Protein AF-A0A2D6NWQ4-F1 (afdb_monomer_lite)

pLDDT: mean 73.15, std 24.1, range [27.12, 97.44]

Secondary structure (DSSP, 8-state):
---S-EEEEHHHIIIIIHHHHHHHHHHHT----EEEE--TT--HHHHHHTTHHHHHTT---PPTTT-HHHHHHHHHTTSSS--HHHHHHHTHHHHTTTT-SS--S-TT--S--PPPPEE-TTS-EEPPP--TTS-------------

Sequence (147 aa):
DNYFKIGIEKTIYLQAIEGFIQDEMRRRKHFISITELQHQQTAKEIRIRGLIPVYASNSIYHIEGECTDLEEELLTFPKGLSDDVADATAYQLQLAGWAQGGILEGEEKRREIAPAPHIDQYGVMHEKPDTKKVFDYPQNKTEDWRT

Radius of gyration: 20.57 Å; chains: 1; bounding box: 38×48×63 Å

Structure (mmCIF, N/CA/C/O backbone):
data_AF-A0A2D6NWQ4-F1
#
_entry.id   AF-A0A2D6NWQ4-F1
#
loop_
_atom_site.group_PDB
_atom_site.id
_atom_site.type_symbol
_atom_site.label_atom_id
_atom_site.label_alt_id
_atom_site.label_comp_id
_atom_site.label_asym_id
_atom_site.label_entity_id
_atom_site.label_seq_id
_atom_site.pdbx_PDB_ins_code
_atom_site.Cartn_x
_atom_site.Cartn_y
_atom_site.Cartn_z
_atom_site.occupancy
_atom_site.B_iso_or_equiv
_atom_site.auth_seq_id
_atom_site.auth_comp_id
_atom_site.auth_asym_id
_atom_site.auth_atom_id
_atom_site.pdbx_PDB_model_num
ATOM 1 N N . ASP A 1 1 ? -18.169 -9.325 5.410 1.00 43.47 1 ASP A N 1
ATOM 2 C CA . ASP A 1 1 ? -17.338 -8.104 5.349 1.00 43.47 1 ASP A CA 1
ATOM 3 C C . ASP A 1 1 ? -16.574 -7.906 6.646 1.00 43.47 1 ASP A C 1
ATOM 5 O O . ASP A 1 1 ? -16.997 -7.147 7.505 1.00 43.47 1 ASP A O 1
ATOM 9 N N . ASN A 1 2 ? -15.487 -8.652 6.840 1.00 50.16 2 ASN A N 1
ATOM 10 C CA . ASN A 1 2 ? -14.665 -8.528 8.045 1.00 50.16 2 ASN A CA 1
ATOM 11 C C . ASN A 1 2 ? -13.210 -8.342 7.611 1.00 50.16 2 ASN A C 1
ATOM 13 O O . ASN A 1 2 ? -12.456 -9.304 7.479 1.00 50.16 2 ASN A O 1
ATOM 17 N N . TYR A 1 3 ? -12.840 -7.098 7.312 1.00 61.31 3 TYR A N 1
ATOM 18 C CA . TYR A 1 3 ? -11.443 -6.745 7.086 1.00 61.31 3 TYR A CA 1
ATOM 19 C C . TYR A 1 3 ? -10.724 -6.761 8.433 1.00 61.31 3 TYR A C 1
ATOM 21 O O . TYR A 1 3 ? -11.109 -6.046 9.355 1.00 61.31 3 TYR A O 1
ATOM 29 N N . PHE A 1 4 ? -9.684 -7.586 8.553 1.00 69.94 4 PHE A N 1
ATOM 30 C CA . PHE A 1 4 ? -8.923 -7.718 9.797 1.00 69.94 4 PHE A CA 1
ATOM 31 C C . PHE A 1 4 ? -8.198 -6.412 10.168 1.00 69.94 4 PHE A C 1
ATOM 33 O O . PHE A 1 4 ? -8.175 -6.040 11.339 1.00 69.94 4 PHE A O 1
ATOM 40 N N . LYS A 1 5 ? -7.634 -5.707 9.174 1.00 81.06 5 LYS A N 1
ATOM 41 C CA . LYS A 1 5 ? -6.952 -4.407 9.306 1.00 81.06 5 LYS A CA 1
ATOM 42 C C . LYS A 1 5 ? -7.049 -3.619 8.001 1.00 81.06 5 LYS A C 1
ATOM 44 O O . LYS A 1 5 ? -6.987 -4.215 6.928 1.00 81.06 5 LYS A O 1
ATOM 49 N N . ILE A 1 6 ? -7.136 -2.295 8.098 1.00 88.56 6 ILE A N 1
ATOM 50 C CA . ILE A 1 6 ? -7.075 -1.366 6.962 1.00 88.56 6 ILE A CA 1
ATOM 51 C C . ILE A 1 6 ? -5.818 -0.514 7.119 1.00 88.56 6 ILE A C 1
ATOM 53 O O . ILE A 1 6 ? -5.677 0.197 8.110 1.00 88.56 6 ILE A O 1
ATOM 57 N N . GLY A 1 7 ? -4.897 -0.596 6.163 1.00 90.50 7 GLY A N 1
ATOM 58 C CA . GLY A 1 7 ? -3.702 0.244 6.144 1.00 90.50 7 GLY A CA 1
ATOM 59 C C . GLY A 1 7 ? -3.952 1.551 5.405 1.00 90.50 7 GLY A C 1
ATOM 60 O O . GLY A 1 7 ? -4.440 1.515 4.280 1.00 90.50 7 GLY A O 1
ATOM 61 N N . ILE A 1 8 ? -3.596 2.688 6.004 1.00 91.44 8 ILE A N 1
ATOM 62 C CA . ILE A 1 8 ? -3.624 3.997 5.330 1.00 91.44 8 ILE A CA 1
ATOM 63 C C . ILE A 1 8 ? -2.298 4.703 5.593 1.00 91.44 8 ILE A C 1
ATOM 65 O O . ILE A 1 8 ? -1.793 4.676 6.716 1.00 91.44 8 ILE A O 1
ATOM 69 N N . GLU A 1 9 ? -1.723 5.339 4.573 1.00 90.31 9 GLU A N 1
ATOM 70 C CA . GLU A 1 9 ? -0.512 6.135 4.755 1.00 90.31 9 GLU A CA 1
ATOM 71 C C . GLU A 1 9 ? -0.727 7.228 5.810 1.00 90.31 9 GLU A C 1
ATOM 73 O O . GLU A 1 9 ? -1.651 8.039 5.713 1.00 90.31 9 GLU A O 1
ATOM 78 N N . LYS A 1 10 ? 0.162 7.262 6.809 1.00 88.69 10 LYS A N 1
ATOM 79 C CA . LYS A 1 10 ? 0.052 8.122 7.992 1.00 88.69 10 LYS A CA 1
ATOM 80 C C . LYS A 1 10 ? -0.181 9.594 7.654 1.00 88.69 10 LYS A C 1
ATOM 82 O O . LYS A 1 10 ? -1.041 10.230 8.254 1.00 88.69 10 LYS A O 1
ATOM 87 N N . THR A 1 11 ? 0.593 10.140 6.717 1.00 86.94 11 THR A N 1
ATOM 88 C CA . THR A 1 11 ? 0.540 11.568 6.377 1.00 86.94 11 THR A CA 1
ATOM 89 C C . THR A 1 11 ? -0.836 11.946 5.841 1.00 86.94 11 THR A C 1
ATOM 91 O O . THR A 1 11 ? -1.470 12.857 6.367 1.00 86.94 11 THR A O 1
ATOM 94 N N . ILE A 1 12 ? -1.324 11.199 4.848 1.00 85.31 12 ILE A N 1
ATOM 95 C CA . ILE A 1 12 ? -2.636 11.425 4.239 1.00 85.31 12 ILE A CA 1
ATOM 96 C C . ILE A 1 12 ? -3.759 11.159 5.245 1.00 85.31 12 ILE A C 1
ATOM 98 O O . ILE A 1 12 ? -4.710 11.939 5.325 1.00 85.31 12 ILE A O 1
ATOM 102 N N . TYR A 1 13 ? -3.630 10.103 6.053 1.00 89.19 13 TYR A N 1
ATOM 103 C CA . TYR A 1 13 ? -4.610 9.778 7.084 1.00 89.19 13 TYR A CA 1
ATOM 104 C C . TYR A 1 13 ? -4.798 10.938 8.069 1.00 89.19 13 TYR A C 1
ATOM 106 O O . TYR A 1 13 ? -5.907 11.462 8.181 1.00 89.19 13 TYR A O 1
ATOM 114 N N . LEU A 1 14 ? -3.720 11.388 8.716 1.00 88.00 14 LEU A N 1
ATOM 115 C CA . LEU A 1 14 ? -3.786 12.410 9.766 1.00 88.00 14 LEU A CA 1
ATOM 116 C C . LEU A 1 14 ? -4.134 13.802 9.229 1.00 88.00 14 LEU A C 1
ATOM 118 O O . LEU A 1 14 ? -4.807 14.573 9.906 1.00 88.00 14 LEU A O 1
ATOM 122 N N . GLN A 1 15 ? -3.671 14.152 8.026 1.00 90.88 15 GLN A N 1
ATOM 123 C CA . GLN A 1 15 ? -3.869 15.502 7.492 1.00 90.88 15 GLN A CA 1
ATOM 124 C C . GLN A 1 15 ? -5.236 15.705 6.839 1.00 90.88 15 GLN A C 1
ATOM 126 O O . GLN A 1 15 ? -5.733 16.831 6.841 1.00 90.88 15 GLN A O 1
ATOM 131 N N . ALA A 1 16 ? -5.830 14.657 6.259 1.00 90.44 16 ALA A N 1
ATOM 132 C CA . ALA A 1 16 ? -6.997 14.821 5.395 1.00 90.44 16 ALA A CA 1
ATOM 133 C C . ALA A 1 16 ? -8.199 13.946 5.767 1.00 90.44 16 ALA A C 1
ATOM 135 O O . ALA A 1 16 ? -9.331 14.362 5.528 1.00 90.44 16 ALA A O 1
ATOM 136 N N . ILE A 1 17 ? -7.991 12.747 6.320 1.00 91.00 17 ILE A N 1
ATOM 137 C CA . ILE A 1 17 ? -9.035 11.709 6.331 1.00 91.00 17 ILE A CA 1
ATOM 138 C C . ILE A 1 17 ? -9.539 11.380 7.745 1.00 91.00 17 ILE A C 1
ATOM 140 O O . ILE A 1 17 ? -10.725 11.082 7.910 1.00 91.00 17 ILE A O 1
ATOM 144 N N . GLU A 1 18 ? -8.682 11.455 8.766 1.00 92.50 18 GLU A N 1
ATOM 145 C CA . GLU A 1 18 ? -8.970 10.975 10.125 1.00 92.50 18 GLU A CA 1
ATOM 146 C C . GLU A 1 18 ? -10.282 11.533 10.692 1.00 92.50 18 GLU A C 1
ATOM 148 O O . GLU A 1 18 ? -11.146 10.759 11.105 1.00 92.50 18 GLU A O 1
ATOM 153 N N . GLY A 1 19 ? -10.475 12.856 10.664 1.00 92.94 19 GLY A N 1
ATOM 154 C CA . GLY A 1 19 ? -11.676 13.490 11.217 1.00 92.94 19 GLY A CA 1
ATOM 155 C C . GLY A 1 19 ? -12.971 12.958 10.595 1.00 92.94 19 GLY A C 1
ATOM 156 O O . GLY A 1 19 ? -13.876 12.534 11.315 1.00 92.94 19 GLY A O 1
ATOM 157 N N . PHE A 1 20 ? -13.020 12.892 9.260 1.00 94.94 20 PHE A N 1
ATOM 158 C CA . PHE A 1 20 ? -14.188 12.411 8.518 1.00 94.94 20 PHE A CA 1
ATOM 159 C C . PHE A 1 20 ? -14.486 10.939 8.795 1.00 94.94 20 PHE A C 1
ATOM 161 O O . PHE A 1 20 ? -15.643 10.568 9.001 1.00 94.94 20 PHE A O 1
ATOM 168 N N . ILE A 1 21 ? -13.451 10.097 8.833 1.00 92.38 21 ILE A N 1
ATOM 169 C CA . ILE A 1 21 ? -13.617 8.682 9.165 1.00 92.38 21 ILE A CA 1
ATOM 170 C C . ILE A 1 21 ? -14.153 8.531 10.591 1.00 92.38 21 ILE A C 1
ATOM 172 O O . ILE A 1 21 ? -15.094 7.769 10.807 1.00 92.38 21 ILE A O 1
ATOM 176 N N . GLN A 1 22 ? -13.591 9.253 11.561 1.00 93.12 22 GLN A N 1
ATOM 177 C CA . GLN A 1 22 ? -14.004 9.162 12.962 1.00 93.12 22 GLN A CA 1
ATOM 178 C C . GLN A 1 22 ? -15.455 9.622 13.164 1.00 93.12 22 GLN A C 1
ATOM 180 O O . GLN A 1 22 ? -16.211 8.978 13.899 1.00 93.12 22 GLN A O 1
ATOM 185 N N . ASP A 1 23 ? -15.871 10.699 12.491 1.00 95.50 23 ASP A N 1
ATOM 186 C CA . ASP A 1 23 ? -17.268 11.145 12.474 1.00 95.50 23 ASP A CA 1
ATOM 187 C C . ASP A 1 23 ? -18.198 10.075 11.895 1.00 95.50 23 ASP A C 1
ATOM 189 O O . ASP A 1 23 ? -19.243 9.768 12.479 1.00 95.50 23 ASP A O 1
ATOM 193 N N . GLU A 1 24 ? -17.799 9.449 10.789 1.00 94.69 24 GLU A N 1
ATOM 194 C CA . GLU A 1 24 ? -18.609 8.438 10.119 1.00 94.69 24 GLU A CA 1
ATOM 195 C C . GLU A 1 24 ? -18.709 7.133 10.925 1.00 94.69 24 GLU A C 1
ATOM 197 O O . GLU A 1 24 ? -19.798 6.553 11.029 1.00 94.69 24 GLU A O 1
ATOM 202 N N . MET A 1 25 ? -17.616 6.710 11.572 1.00 93.94 25 MET A N 1
ATOM 203 C CA . MET A 1 25 ? -17.613 5.574 12.499 1.00 93.94 25 MET A CA 1
ATOM 204 C C . MET A 1 25 ? -18.581 5.812 13.663 1.00 93.94 25 MET A C 1
ATOM 206 O O . MET A 1 25 ? -19.388 4.935 13.987 1.00 93.94 25 MET A O 1
ATOM 210 N N . ARG A 1 26 ? -18.561 7.018 14.257 1.00 95.69 26 ARG A N 1
ATOM 211 C CA . ARG A 1 26 ? -19.499 7.408 15.325 1.00 95.69 26 ARG A CA 1
ATOM 212 C C . ARG A 1 26 ? -20.942 7.407 14.836 1.00 95.69 26 ARG A C 1
ATOM 214 O O . ARG A 1 26 ? -21.810 6.836 15.499 1.00 95.69 26 ARG A O 1
ATOM 221 N N . ARG A 1 27 ? -21.199 8.011 13.672 1.00 97.06 27 ARG A N 1
ATOM 222 C CA . ARG A 1 27 ? -22.543 8.129 13.090 1.00 97.06 27 ARG A CA 1
ATOM 223 C C . ARG A 1 27 ? -23.160 6.764 12.790 1.00 97.06 27 ARG A C 1
ATOM 225 O O . ARG A 1 27 ? -24.341 6.559 13.066 1.00 97.06 27 ARG A O 1
ATOM 232 N N . ARG A 1 28 ? -22.375 5.830 12.241 1.00 94.94 28 ARG A N 1
ATOM 233 C CA . ARG A 1 28 ? -22.835 4.475 11.879 1.00 94.94 28 ARG A CA 1
ATOM 234 C C . ARG A 1 28 ? -22.702 3.452 13.006 1.00 94.94 28 ARG A C 1
ATOM 236 O O . ARG A 1 28 ? -23.191 2.337 12.852 1.00 94.94 28 ARG A O 1
ATOM 243 N N . LYS A 1 29 ? -22.055 3.815 14.121 1.00 92.69 29 LYS A N 1
ATOM 244 C CA . LYS A 1 29 ? -21.669 2.899 15.209 1.00 92.69 29 LYS A CA 1
ATOM 245 C C . LYS A 1 29 ? -20.885 1.686 14.693 1.00 92.69 29 LYS A C 1
ATOM 247 O O . LYS A 1 29 ? -21.067 0.569 15.171 1.00 92.69 29 LYS A O 1
ATOM 252 N N . HIS A 1 30 ? -20.032 1.909 13.697 1.00 89.38 30 HIS A N 1
ATOM 253 C CA . HIS A 1 30 ? -19.222 0.873 13.071 1.00 89.38 30 HIS A CA 1
ATOM 254 C C . HIS A 1 30 ? -17.763 1.316 13.079 1.00 89.38 30 HIS A C 1
ATOM 256 O O . HIS A 1 30 ? -17.402 2.270 12.394 1.00 89.38 30 HIS A O 1
ATOM 262 N N . PHE A 1 31 ? -16.946 0.644 13.886 1.00 87.31 31 PHE A N 1
ATOM 263 C CA . PHE A 1 31 ? -15.558 1.020 14.124 1.00 87.31 31 PHE A CA 1
ATOM 264 C C . PHE A 1 31 ? -14.633 0.050 13.399 1.00 87.31 31 PHE A C 1
ATOM 266 O O . PHE A 1 31 ? -14.611 -1.140 13.707 1.00 87.31 31 PHE A O 1
ATOM 273 N N . ILE A 1 32 ? -13.887 0.570 12.427 1.00 86.81 32 ILE A N 1
ATOM 274 C CA . ILE A 1 32 ? -12.920 -0.201 11.640 1.00 86.81 32 ILE A CA 1
ATOM 275 C C . ILE A 1 32 ? -11.517 -0.053 12.239 1.00 86.81 32 ILE A C 1
ATOM 277 O O . ILE A 1 32 ? -11.174 0.987 12.802 1.00 86.81 32 ILE A O 1
ATOM 281 N N . SER A 1 33 ? -10.691 -1.094 12.120 1.00 86.38 33 SER A N 1
ATOM 282 C CA . SER A 1 33 ? -9.304 -1.059 12.593 1.00 86.38 33 SER A CA 1
ATOM 283 C C . SER A 1 33 ? -8.398 -0.438 11.530 1.00 86.38 33 SER A C 1
ATOM 285 O O . SER A 1 33 ? -8.090 -1.080 10.524 1.00 86.38 33 SER A O 1
ATOM 287 N N . ILE A 1 34 ? -7.975 0.808 11.755 1.00 88.62 34 ILE A N 1
ATOM 288 C CA . ILE A 1 34 ? -7.021 1.511 10.889 1.00 88.62 34 ILE A CA 1
ATOM 289 C C . ILE A 1 34 ? -5.615 1.352 11.457 1.00 88.62 34 ILE A C 1
ATOM 291 O O . ILE A 1 34 ? -5.371 1.596 12.636 1.00 88.62 34 ILE A O 1
ATOM 295 N N . THR A 1 35 ? -4.693 0.922 10.606 1.00 89.44 35 THR A N 1
ATOM 296 C CA . THR A 1 35 ? -3.261 0.850 10.884 1.00 89.44 35 THR A CA 1
ATOM 297 C C . THR A 1 35 ? -2.561 1.911 10.045 1.00 89.44 35 THR A C 1
ATOM 299 O O . THR A 1 35 ? -2.655 1.905 8.819 1.00 89.44 35 THR A O 1
ATOM 302 N N . GLU A 1 36 ? -1.855 2.825 10.699 1.00 89.94 36 GLU A N 1
ATOM 303 C CA . GLU A 1 36 ? -1.034 3.818 10.010 1.00 89.94 36 GLU A CA 1
ATOM 304 C C . GLU A 1 36 ? 0.162 3.142 9.335 1.00 89.94 36 GLU A C 1
ATOM 306 O O . GLU A 1 36 ? 0.933 2.421 9.971 1.00 89.94 36 GLU A O 1
ATOM 311 N N . LEU A 1 37 ? 0.338 3.409 8.047 1.00 89.75 37 LEU A N 1
ATOM 312 C CA . LEU A 1 37 ? 1.458 2.920 7.258 1.00 89.75 37 LEU A CA 1
ATOM 313 C C . LEU A 1 37 ? 2.512 4.009 7.116 1.00 89.75 37 LEU A C 1
ATOM 315 O O . LEU A 1 37 ? 2.197 5.179 6.883 1.00 89.75 37 LEU A O 1
ATOM 319 N N . GLN A 1 38 ? 3.780 3.623 7.237 1.00 83.69 38 GLN A N 1
ATOM 320 C CA . GLN A 1 38 ? 4.896 4.554 7.128 1.00 83.69 38 GLN A CA 1
ATOM 321 C C . GLN A 1 38 ? 5.627 4.342 5.809 1.00 83.69 38 GLN A C 1
ATOM 323 O O . GLN A 1 38 ? 5.939 3.221 5.425 1.00 83.69 38 GLN A O 1
ATOM 328 N N . HIS A 1 39 ? 5.976 5.430 5.131 1.00 76.94 39 HIS A N 1
ATOM 329 C CA . HIS A 1 39 ? 6.797 5.383 3.919 1.00 76.94 39 HIS A CA 1
ATOM 330 C C . HIS A 1 39 ? 8.243 4.902 4.187 1.00 76.94 39 HIS A C 1
ATOM 332 O O . HIS A 1 39 ? 8.966 4.557 3.259 1.00 76.94 39 HIS A O 1
ATOM 338 N N . GLN A 1 40 ? 8.683 4.892 5.456 1.00 76.00 40 GLN A N 1
ATOM 339 C CA . GLN A 1 40 ? 10.031 4.498 5.905 1.00 76.00 40 GLN A CA 1
ATOM 340 C C . GLN A 1 40 ? 11.180 5.190 5.142 1.00 76.00 40 GLN A C 1
ATOM 342 O O . GLN A 1 40 ? 12.254 4.619 4.996 1.00 76.00 40 GLN A O 1
ATOM 347 N N . GLN A 1 41 ? 10.954 6.403 4.611 1.00 79.81 41 GLN A N 1
ATOM 348 C CA . GLN A 1 41 ? 11.901 7.114 3.729 1.00 79.81 41 GLN A CA 1
ATOM 349 C C . GLN A 1 41 ? 12.380 6.271 2.527 1.00 79.81 41 GLN A C 1
ATOM 351 O O . GLN A 1 41 ? 13.415 6.550 1.924 1.00 79.81 41 GLN A O 1
ATOM 356 N N . THR A 1 42 ? 11.634 5.222 2.178 1.00 82.81 42 THR A N 1
ATOM 357 C CA . THR A 1 42 ? 11.964 4.313 1.087 1.00 82.81 42 THR A CA 1
ATOM 358 C C . THR A 1 42 ? 11.352 4.859 -0.187 1.00 82.81 42 THR A C 1
ATOM 360 O O . THR A 1 42 ? 10.133 4.989 -0.274 1.00 82.81 42 THR A O 1
ATOM 363 N N . ALA A 1 43 ? 12.184 5.150 -1.187 1.00 87.12 43 ALA A N 1
ATOM 364 C CA . ALA A 1 43 ? 11.709 5.629 -2.479 1.00 87.12 43 ALA A CA 1
ATOM 365 C C . ALA A 1 43 ? 10.617 4.705 -3.046 1.00 87.12 43 ALA A C 1
ATOM 367 O O . ALA A 1 43 ? 10.717 3.480 -2.934 1.00 87.12 43 ALA A O 1
ATOM 368 N N . LYS A 1 44 ? 9.595 5.301 -3.675 1.00 88.31 44 LYS A N 1
ATOM 369 C CA . LYS A 1 44 ? 8.441 4.596 -4.263 1.00 88.31 44 LYS A CA 1
ATOM 370 C C . LYS A 1 44 ? 8.874 3.398 -5.112 1.00 88.31 44 LYS A C 1
ATOM 372 O O . LYS A 1 44 ? 8.409 2.286 -4.892 1.00 88.31 44 LYS A O 1
ATOM 377 N N . GLU A 1 45 ? 9.885 3.588 -5.959 1.00 92.25 45 GLU A N 1
ATOM 378 C CA . GLU A 1 45 ? 10.430 2.517 -6.792 1.00 92.25 45 GLU A CA 1
ATOM 379 C C . GLU A 1 45 ? 10.995 1.332 -6.001 1.00 92.25 45 GLU A C 1
ATOM 381 O O . GLU A 1 45 ? 10.744 0.180 -6.352 1.00 92.25 45 GLU A O 1
ATOM 386 N N . ILE A 1 46 ? 11.728 1.589 -4.917 1.00 90.00 46 ILE A N 1
ATOM 387 C CA . ILE A 1 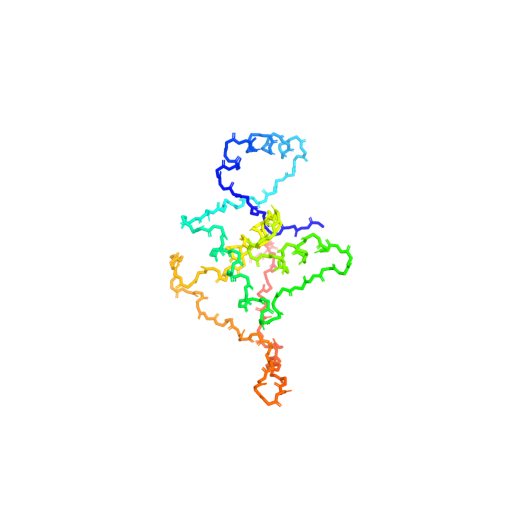46 ? 12.276 0.521 -4.073 1.00 90.00 46 ILE A CA 1
ATOM 388 C C . ILE A 1 46 ? 11.135 -0.244 -3.396 1.00 90.00 46 ILE A C 1
ATOM 390 O O . ILE A 1 46 ? 11.163 -1.473 -3.348 1.00 90.00 46 ILE A O 1
ATOM 394 N N . ARG A 1 47 ? 10.114 0.473 -2.912 1.00 90.56 47 ARG A N 1
ATOM 395 C CA . ARG A 1 47 ? 8.946 -0.128 -2.261 1.00 90.56 47 ARG A CA 1
ATOM 396 C C . ARG A 1 47 ? 8.161 -1.021 -3.223 1.00 90.56 47 ARG A C 1
ATOM 398 O O . ARG A 1 47 ? 7.920 -2.176 -2.881 1.00 90.56 47 ARG A O 1
ATOM 405 N N . ILE A 1 48 ? 7.848 -0.541 -4.429 1.00 93.25 48 ILE A N 1
ATOM 406 C CA . ILE A 1 48 ? 7.142 -1.324 -5.461 1.00 93.25 48 ILE A CA 1
ATOM 407 C C . ILE A 1 48 ? 7.956 -2.557 -5.862 1.00 93.25 48 ILE A C 1
ATOM 409 O O . ILE A 1 48 ? 7.423 -3.664 -5.910 1.00 93.25 48 ILE A O 1
ATOM 413 N N . ARG A 1 49 ? 9.275 -2.417 -6.058 1.00 93.75 49 ARG A N 1
ATOM 414 C CA . ARG A 1 49 ? 10.159 -3.562 -6.351 1.00 93.75 49 ARG A CA 1
ATOM 415 C C . ARG A 1 49 ? 10.197 -4.603 -5.226 1.00 93.75 49 ARG A C 1
ATOM 417 O O . ARG A 1 49 ? 10.515 -5.759 -5.498 1.00 93.75 49 ARG A O 1
ATOM 424 N N . GLY A 1 50 ? 9.816 -4.241 -4.000 1.00 91.19 50 GLY A N 1
ATOM 425 C CA . GLY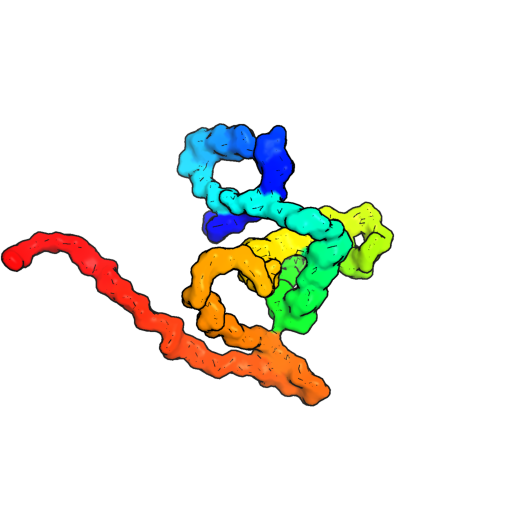 A 1 50 ? 9.614 -5.180 -2.893 1.00 91.19 50 GLY A CA 1
ATOM 426 C C . GLY A 1 50 ? 8.544 -6.247 -3.162 1.00 91.19 50 GLY A C 1
ATOM 427 O O . GLY A 1 50 ? 8.566 -7.295 -2.521 1.00 91.19 50 GLY A O 1
ATOM 428 N N . LEU A 1 51 ? 7.654 -6.033 -4.138 1.00 92.44 51 LEU A N 1
ATOM 429 C CA . LEU A 1 51 ? 6.658 -7.019 -4.566 1.00 92.44 51 LEU A CA 1
ATOM 430 C C . LEU A 1 51 ? 7.265 -8.183 -5.367 1.00 92.44 51 LEU A C 1
ATOM 432 O O . LEU A 1 51 ? 6.712 -9.280 -5.352 1.00 92.44 51 LEU A O 1
ATOM 436 N N . ILE A 1 52 ? 8.409 -7.980 -6.036 1.00 92.75 52 ILE A N 1
ATOM 437 C CA . ILE A 1 52 ? 9.057 -8.987 -6.897 1.00 92.75 52 ILE A CA 1
ATOM 438 C C . ILE A 1 52 ? 9.238 -10.343 -6.194 1.00 92.75 52 ILE A C 1
ATOM 440 O O . ILE A 1 52 ? 8.761 -11.341 -6.736 1.00 92.75 52 ILE A O 1
ATOM 444 N N . PRO A 1 53 ? 9.883 -10.438 -5.010 1.00 91.19 53 PRO A N 1
ATOM 445 C CA . PRO A 1 53 ? 10.074 -11.729 -4.345 1.00 91.19 53 PRO A CA 1
ATOM 446 C C . PRO A 1 53 ? 8.757 -12.408 -3.951 1.00 91.19 53 PRO A C 1
ATOM 448 O O . PRO A 1 53 ? 8.707 -13.630 -3.862 1.00 91.19 53 PRO A O 1
ATOM 451 N N . VAL A 1 54 ? 7.697 -11.632 -3.735 1.00 90.06 54 VAL A N 1
ATOM 452 C CA . VAL A 1 54 ? 6.396 -12.128 -3.278 1.00 90.06 54 VAL A CA 1
ATOM 453 C C . VAL A 1 54 ? 5.560 -12.676 -4.435 1.00 90.06 54 VAL A C 1
ATOM 455 O O . VAL A 1 54 ? 4.932 -13.729 -4.306 1.00 90.06 54 VAL A O 1
ATOM 458 N N . TYR A 1 55 ? 5.591 -12.001 -5.586 1.00 92.44 55 TYR A N 1
ATOM 459 C CA . TYR A 1 55 ? 5.041 -12.553 -6.824 1.00 92.44 55 TYR A CA 1
ATOM 460 C C . TYR A 1 55 ? 5.828 -13.786 -7.273 1.00 92.44 55 TYR A C 1
ATOM 462 O O . TYR A 1 55 ? 5.226 -14.798 -7.615 1.00 92.44 55 TYR A O 1
ATOM 470 N N . ALA A 1 56 ? 7.163 -13.749 -7.193 1.00 89.75 56 ALA A N 1
ATOM 471 C CA . ALA A 1 56 ? 8.010 -14.887 -7.553 1.00 89.75 56 ALA A CA 1
ATOM 472 C C . ALA A 1 56 ? 7.754 -16.131 -6.683 1.00 89.75 56 ALA A C 1
ATOM 474 O O . ALA A 1 56 ? 7.953 -17.253 -7.144 1.00 89.75 56 ALA A O 1
ATOM 475 N N . SER A 1 57 ? 7.302 -15.950 -5.438 1.00 90.06 57 SER A N 1
ATOM 476 C CA . SER A 1 57 ? 6.943 -17.047 -4.536 1.00 90.06 57 SER A CA 1
ATOM 477 C C . SER A 1 57 ? 5.483 -17.503 -4.651 1.00 90.06 57 SER A C 1
ATOM 479 O O . SER A 1 57 ? 5.051 -18.294 -3.815 1.00 90.06 57 SER A O 1
ATOM 481 N N . ASN A 1 58 ? 4.707 -16.998 -5.620 1.00 88.50 58 ASN A N 1
ATOM 482 C CA . ASN A 1 58 ? 3.268 -17.269 -5.764 1.00 88.50 58 ASN A CA 1
ATOM 483 C C . ASN A 1 58 ? 2.459 -16.975 -4.483 1.00 88.50 58 ASN A C 1
ATOM 485 O O . ASN A 1 58 ? 1.556 -17.725 -4.104 1.00 88.50 58 ASN A O 1
ATOM 489 N N . SER A 1 59 ? 2.806 -15.891 -3.784 1.00 87.56 59 SER A N 1
ATOM 490 C CA . SER A 1 59 ? 2.134 -15.495 -2.538 1.00 87.56 59 SER A CA 1
ATOM 491 C C . SER A 1 59 ? 1.046 -14.434 -2.740 1.00 87.56 59 SER A C 1
ATOM 493 O O . SER A 1 59 ? 0.251 -14.206 -1.830 1.00 87.56 59 SER A O 1
ATOM 495 N N . ILE A 1 60 ? 0.997 -13.792 -3.912 1.00 89.38 60 ILE A N 1
ATOM 496 C CA . ILE A 1 60 ? -0.057 -12.853 -4.318 1.00 89.38 60 ILE A CA 1
ATOM 497 C C . ILE A 1 60 ? -0.813 -13.459 -5.500 1.00 89.38 60 ILE A C 1
ATOM 499 O O . ILE A 1 60 ? -0.200 -13.986 -6.426 1.00 89.38 60 ILE A O 1
ATOM 503 N N . TYR A 1 61 ? -2.140 -13.359 -5.456 1.00 92.75 61 TYR A N 1
ATOM 504 C CA . TYR A 1 61 ? -3.049 -13.810 -6.505 1.00 92.75 61 TYR A CA 1
ATOM 505 C C . TYR A 1 61 ? -3.947 -12.647 -6.906 1.00 92.75 61 TYR A C 1
ATOM 507 O O . TYR A 1 61 ? -4.446 -11.925 -6.041 1.00 92.75 61 TYR A O 1
ATOM 515 N N . HIS A 1 62 ? -4.157 -12.483 -8.207 1.00 93.94 62 HIS A N 1
ATOM 516 C CA . HIS A 1 62 ? -5.089 -11.501 -8.744 1.00 93.94 62 HIS A CA 1
ATOM 517 C C . HIS A 1 62 ? -6.477 -12.113 -8.881 1.00 93.94 62 HIS A C 1
ATOM 519 O O . HIS A 1 62 ? -6.623 -13.298 -9.189 1.00 93.94 62 HIS A O 1
ATOM 525 N N . ILE A 1 63 ? -7.497 -11.294 -8.644 1.00 93.19 63 ILE A N 1
ATOM 526 C CA . ILE A 1 63 ? -8.876 -11.673 -8.928 1.00 93.19 63 ILE A CA 1
ATOM 527 C C . ILE A 1 63 ? -9.094 -11.446 -10.424 1.00 93.19 63 ILE A C 1
ATOM 529 O O . ILE A 1 63 ? -8.883 -10.344 -10.930 1.00 93.19 63 ILE A O 1
ATOM 533 N N . GLU A 1 64 ? -9.487 -12.505 -11.129 1.00 90.88 64 GLU A N 1
ATOM 534 C CA . GLU A 1 64 ? -9.701 -12.468 -12.575 1.00 90.88 64 GLU A CA 1
ATOM 535 C C . GLU A 1 64 ? -10.711 -11.373 -12.951 1.00 90.88 64 GLU A C 1
ATOM 537 O O . GLU A 1 64 ? -11.825 -11.342 -12.432 1.00 90.88 64 GLU A O 1
ATOM 542 N N . GLY A 1 65 ? -10.302 -10.467 -13.844 1.00 93.25 65 GLY A N 1
ATOM 543 C CA . GLY A 1 65 ? -11.126 -9.354 -14.324 1.00 93.25 65 GLY A CA 1
ATOM 544 C C . GLY A 1 65 ? -11.158 -8.105 -13.433 1.00 93.25 65 GLY A C 1
ATOM 545 O O . GLY A 1 65 ? -11.707 -7.097 -13.866 1.00 93.25 65 GLY A O 1
ATOM 546 N N . GLU A 1 66 ? -10.552 -8.130 -12.241 1.00 95.06 66 GLU A N 1
ATOM 547 C CA . GLU A 1 66 ? -10.634 -7.027 -11.262 1.00 95.06 66 GLU A CA 1
ATOM 548 C C . GLU A 1 66 ? -9.291 -6.310 -11.022 1.00 95.06 66 GLU A C 1
ATOM 550 O O . GLU A 1 66 ? -9.247 -5.270 -10.368 1.00 95.06 66 GLU A O 1
ATOM 555 N N . CYS A 1 67 ? -8.176 -6.858 -11.519 1.00 95.62 67 CYS A N 1
ATOM 556 C CA . CYS A 1 67 ? -6.824 -6.350 -11.248 1.00 95.62 67 CYS A CA 1
ATOM 557 C C . CYS A 1 67 ? -6.119 -5.736 -12.469 1.00 95.62 67 CYS A C 1
ATOM 559 O O . CYS A 1 67 ? -4.907 -5.543 -12.422 1.00 95.62 67 CYS A O 1
ATOM 561 N N . THR A 1 68 ? -6.850 -5.409 -13.538 1.00 96.56 68 THR A N 1
ATOM 562 C CA . THR A 1 68 ? -6.278 -4.913 -14.804 1.00 96.56 68 THR A CA 1
ATOM 563 C C . THR A 1 68 ? -5.362 -3.703 -14.604 1.00 96.56 68 THR A C 1
ATOM 565 O O . THR A 1 68 ? -4.227 -3.722 -15.069 1.00 96.56 68 THR A O 1
ATOM 568 N N . ASP A 1 69 ? -5.797 -2.696 -13.838 1.00 96.69 69 ASP A N 1
ATOM 569 C CA . ASP A 1 69 ? -4.998 -1.485 -13.593 1.00 96.69 69 ASP A CA 1
ATOM 570 C C . ASP A 1 69 ? -3.673 -1.812 -12.881 1.00 96.69 69 ASP A C 1
ATOM 572 O O . ASP A 1 69 ? -2.613 -1.305 -13.242 1.00 96.69 69 ASP A O 1
ATOM 576 N N . LEU A 1 70 ? -3.710 -2.714 -11.891 1.00 96.62 70 LEU A N 1
ATOM 577 C CA . LEU A 1 70 ? -2.511 -3.168 -11.184 1.00 96.62 70 LEU A CA 1
ATOM 578 C C . LEU A 1 70 ? -1.559 -3.916 -12.126 1.00 96.62 70 LEU A C 1
ATOM 580 O O . LEU A 1 70 ? -0.348 -3.712 -12.072 1.00 96.62 70 LEU A O 1
ATOM 584 N N . GLU A 1 71 ? -2.093 -4.795 -12.971 1.00 96.31 71 GLU A N 1
ATOM 585 C CA . GLU A 1 71 ? -1.309 -5.565 -13.938 1.00 96.31 71 GLU A CA 1
ATOM 586 C C . GLU A 1 71 ? -0.618 -4.654 -14.953 1.00 96.31 71 GLU A C 1
ATOM 588 O O . GLU A 1 71 ? 0.583 -4.801 -15.191 1.00 96.31 71 GLU A O 1
ATOM 593 N N . GLU A 1 72 ? -1.343 -3.682 -15.507 1.00 96.50 72 GLU A N 1
ATOM 594 C CA . GLU A 1 72 ? -0.800 -2.706 -16.453 1.00 96.50 72 GLU A CA 1
ATOM 595 C C . GLU A 1 72 ? 0.308 -1.851 -15.824 1.00 96.50 72 GLU A C 1
ATOM 597 O O . GLU A 1 72 ? 1.385 -1.687 -16.418 1.00 96.50 72 GLU A O 1
ATOM 602 N N . GLU A 1 73 ? 0.091 -1.355 -14.602 1.00 97.44 73 GLU A N 1
ATOM 603 C CA . GLU A 1 73 ? 1.108 -0.591 -13.878 1.00 97.44 73 GLU A CA 1
ATOM 604 C C . GLU A 1 73 ? 2.351 -1.445 -13.597 1.00 97.44 73 GLU A C 1
ATOM 606 O O . GLU A 1 73 ? 3.466 -1.016 -13.899 1.00 97.44 73 GLU A O 1
ATOM 611 N N . LEU A 1 74 ? 2.196 -2.678 -13.100 1.00 96.06 74 LEU A N 1
ATOM 612 C CA . LEU A 1 74 ? 3.328 -3.565 -12.800 1.00 96.06 74 LEU A CA 1
ATOM 613 C C . LEU A 1 74 ? 4.114 -3.988 -14.052 1.00 96.06 74 LEU A C 1
ATOM 615 O O . LEU A 1 74 ? 5.341 -4.088 -13.988 1.00 96.06 74 LEU A O 1
ATOM 619 N N . LEU A 1 75 ? 3.442 -4.216 -15.185 1.00 95.62 75 LEU A N 1
ATOM 620 C CA . LEU A 1 75 ? 4.087 -4.592 -16.451 1.00 95.62 75 LEU A CA 1
ATOM 621 C C . LEU A 1 75 ? 4.890 -3.443 -17.072 1.00 95.62 75 LEU A C 1
ATOM 623 O O . LEU A 1 75 ? 5.891 -3.683 -17.754 1.00 95.62 75 LEU A O 1
ATOM 627 N N . THR A 1 76 ? 4.455 -2.201 -16.857 1.00 95.69 76 THR A N 1
ATOM 628 C CA . THR A 1 76 ? 5.087 -1.007 -17.442 1.00 95.69 76 THR A CA 1
ATOM 629 C C . THR A 1 76 ? 6.045 -0.298 -16.483 1.00 95.69 76 THR A C 1
ATOM 631 O O . THR A 1 76 ? 6.840 0.551 -16.906 1.00 95.69 76 THR A O 1
ATOM 634 N N . PHE A 1 77 ? 6.041 -0.670 -15.203 1.00 94.06 77 PHE A N 1
ATOM 635 C CA . PHE A 1 77 ? 6.919 -0.127 -14.174 1.00 94.06 77 PHE A CA 1
ATOM 636 C C . PHE A 1 77 ? 8.421 -0.300 -14.514 1.00 94.06 77 PHE A C 1
ATOM 638 O O . PHE A 1 77 ? 8.839 -1.367 -14.970 1.00 94.06 77 PHE A O 1
ATOM 645 N N . PRO A 1 78 ? 9.298 0.704 -14.284 1.00 93.56 78 PRO A N 1
ATOM 646 C CA . PRO A 1 78 ? 9.058 2.030 -13.696 1.00 93.56 78 PRO A CA 1
ATOM 647 C C . PRO A 1 78 ? 8.744 3.122 -14.735 1.00 93.56 78 PRO A C 1
ATOM 649 O O . PRO A 1 78 ? 8.878 4.306 -14.445 1.00 93.56 78 PRO A O 1
ATOM 652 N N . LYS A 1 79 ? 8.441 2.747 -15.982 1.00 94.44 79 LYS A N 1
ATOM 653 C CA . LYS A 1 79 ? 8.308 3.685 -17.110 1.00 94.44 79 LYS A CA 1
ATOM 654 C C . LYS A 1 79 ? 6.857 4.050 -17.433 1.00 9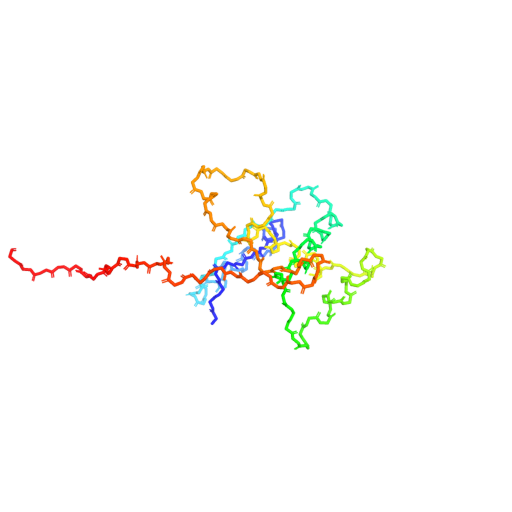4.44 79 LYS A C 1
ATOM 656 O O . LYS A 1 79 ? 6.644 4.878 -18.317 1.00 94.44 79 LYS A O 1
ATOM 661 N N . GLY A 1 80 ? 5.896 3.400 -16.778 1.00 92.19 80 GLY A N 1
ATOM 662 C CA . GLY A 1 80 ? 4.471 3.680 -16.905 1.00 92.19 80 GLY A CA 1
ATOM 663 C C . GLY A 1 80 ? 4.122 5.118 -16.519 1.00 92.19 80 GLY A C 1
ATOM 664 O O . GLY A 1 80 ? 4.901 5.814 -15.869 1.00 92.19 80 GLY A O 1
ATOM 665 N N . LEU A 1 81 ? 2.946 5.570 -16.958 1.00 92.56 81 LEU A N 1
ATOM 666 C CA . LEU A 1 81 ? 2.447 6.910 -16.636 1.00 92.56 81 LEU A CA 1
ATOM 667 C C . LEU A 1 81 ? 2.018 7.022 -15.166 1.00 92.56 81 LEU A C 1
ATOM 669 O O . LEU A 1 81 ? 2.177 8.085 -14.569 1.00 92.56 81 LEU A 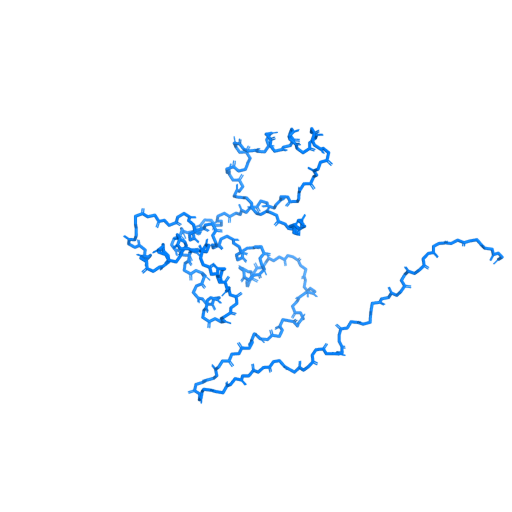O 1
ATOM 673 N N . SER A 1 82 ? 1.476 5.937 -14.616 1.00 93.12 82 SER A N 1
ATOM 674 C CA . SER A 1 82 ? 1.026 5.820 -13.235 1.00 93.12 82 SER A CA 1
ATOM 675 C C . SER A 1 82 ? 1.628 4.583 -12.573 1.00 93.12 82 SER A C 1
ATOM 677 O O . SER A 1 82 ? 2.028 3.622 -13.232 1.00 93.12 82 SER A O 1
ATOM 679 N N . ASP A 1 83 ? 1.732 4.651 -11.253 1.00 95.12 83 ASP A N 1
ATOM 680 C CA . ASP A 1 83 ? 2.229 3.592 -10.377 1.00 95.12 83 ASP A CA 1
ATOM 681 C C . ASP A 1 83 ? 1.517 3.631 -9.012 1.00 95.12 83 ASP A C 1
ATOM 683 O O . ASP A 1 83 ? 2.061 3.188 -7.999 1.00 95.12 83 ASP A O 1
ATOM 687 N N . ASP A 1 84 ? 0.321 4.220 -8.954 1.00 94.12 84 ASP A N 1
ATOM 688 C CA . ASP A 1 84 ? -0.404 4.465 -7.705 1.00 94.12 84 ASP A CA 1
ATOM 689 C C . ASP A 1 84 ? -1.061 3.191 -7.162 1.00 94.12 84 ASP A C 1
ATOM 691 O O . ASP A 1 84 ? -1.039 2.954 -5.950 1.00 94.12 84 ASP A O 1
ATOM 695 N N . VAL A 1 85 ? -1.582 2.330 -8.041 1.00 96.44 85 VAL A N 1
ATOM 696 C CA . VAL A 1 85 ? -2.159 1.028 -7.669 1.00 96.44 85 VAL A CA 1
ATOM 697 C C . VAL A 1 85 ? -1.046 0.058 -7.271 1.00 96.44 85 VAL A C 1
ATOM 699 O O . VAL A 1 85 ? -1.157 -0.644 -6.256 1.00 96.44 85 VAL A O 1
ATOM 702 N N . ALA A 1 86 ? 0.064 0.058 -8.012 1.00 96.00 86 ALA A N 1
ATOM 703 C CA . ALA A 1 86 ? 1.264 -0.702 -7.673 1.00 96.00 86 ALA A CA 1
ATOM 704 C C . ALA A 1 86 ? 1.846 -0.270 -6.316 1.00 96.00 86 ALA A C 1
ATOM 706 O O . ALA A 1 86 ? 2.199 -1.120 -5.491 1.00 96.00 86 ALA A O 1
ATOM 707 N N . ASP A 1 87 ? 1.892 1.036 -6.039 1.00 94.50 87 ASP A N 1
ATOM 708 C CA . ASP A 1 87 ? 2.378 1.559 -4.762 1.00 94.50 87 ASP A CA 1
ATOM 709 C C . ASP A 1 87 ? 1.456 1.214 -3.590 1.00 94.50 87 ASP A C 1
ATOM 711 O O . ASP A 1 87 ? 1.916 0.725 -2.552 1.00 94.50 87 ASP A O 1
ATOM 715 N N . ALA A 1 88 ? 0.143 1.386 -3.769 1.00 93.25 88 ALA A N 1
ATOM 716 C CA . ALA A 1 88 ? -0.851 0.986 -2.777 1.00 93.25 88 ALA A CA 1
ATOM 717 C C . ALA A 1 88 ? -0.758 -0.518 -2.462 1.00 93.25 88 ALA A C 1
ATOM 719 O O . ALA A 1 88 ? -0.851 -0.928 -1.301 1.00 93.25 88 ALA A O 1
ATOM 720 N N . THR A 1 89 ? -0.501 -1.346 -3.477 1.00 94.00 89 THR A N 1
ATOM 721 C CA . THR A 1 89 ? -0.288 -2.791 -3.309 1.00 94.00 89 THR A CA 1
ATOM 722 C C . THR A 1 89 ? 0.998 -3.082 -2.536 1.00 94.00 89 THR A C 1
ATOM 724 O O . THR A 1 89 ? 1.006 -3.919 -1.633 1.00 94.00 89 THR A O 1
ATOM 727 N N . ALA A 1 90 ? 2.081 -2.354 -2.804 1.00 93.06 90 ALA A N 1
ATOM 728 C CA . ALA A 1 90 ? 3.358 -2.542 -2.117 1.00 93.06 90 ALA A CA 1
ATOM 729 C C . ALA A 1 90 ? 3.291 -2.249 -0.606 1.00 93.06 90 ALA A C 1
ATOM 731 O O . ALA A 1 90 ? 3.987 -2.886 0.191 1.00 93.06 90 ALA A O 1
ATOM 732 N N . TYR A 1 91 ? 2.406 -1.350 -0.175 1.00 91.44 91 TYR A N 1
ATOM 733 C CA . TYR A 1 91 ? 2.146 -1.108 1.246 1.00 91.44 91 TYR A CA 1
ATOM 734 C C . TYR A 1 91 ? 1.586 -2.329 1.994 1.00 91.44 91 TYR A C 1
ATOM 736 O O . TYR A 1 91 ? 1.802 -2.454 3.205 1.00 91.44 91 TYR A O 1
ATOM 744 N N . GLN A 1 92 ? 0.939 -3.272 1.298 1.00 89.62 92 GLN A N 1
ATOM 745 C CA . GLN A 1 92 ? 0.428 -4.503 1.911 1.00 89.62 92 GLN A CA 1
ATOM 746 C C . GLN A 1 92 ? 1.551 -5.340 2.539 1.00 89.62 92 GLN A C 1
ATOM 748 O O . GLN A 1 92 ? 1.316 -6.033 3.528 1.00 89.62 92 GLN A O 1
ATOM 753 N N . LEU A 1 93 ? 2.790 -5.216 2.050 1.00 88.31 93 LEU A N 1
ATOM 754 C CA . LEU A 1 93 ? 3.953 -5.911 2.608 1.00 88.31 93 LEU A CA 1
ATOM 755 C C . LEU A 1 93 ? 4.232 -5.523 4.068 1.00 88.31 93 LEU A C 1
ATOM 757 O O . LEU A 1 93 ? 4.722 -6.349 4.843 1.00 88.31 93 LEU A O 1
ATOM 761 N N . GLN A 1 94 ? 3.886 -4.292 4.465 1.00 85.69 94 GLN A N 1
ATOM 762 C CA . GLN A 1 94 ? 3.996 -3.832 5.854 1.00 85.69 94 GLN A CA 1
ATOM 763 C C . GLN A 1 94 ? 2.913 -4.444 6.750 1.00 85.69 94 GLN A C 1
ATOM 765 O O . GLN A 1 94 ? 3.162 -4.705 7.924 1.00 85.69 94 GLN A O 1
ATOM 770 N N . LEU A 1 95 ? 1.726 -4.713 6.198 1.00 83.62 95 LEU A N 1
ATOM 771 C CA . LEU A 1 95 ? 0.621 -5.341 6.928 1.00 83.62 95 LEU A CA 1
ATOM 772 C C . LEU A 1 95 ? 0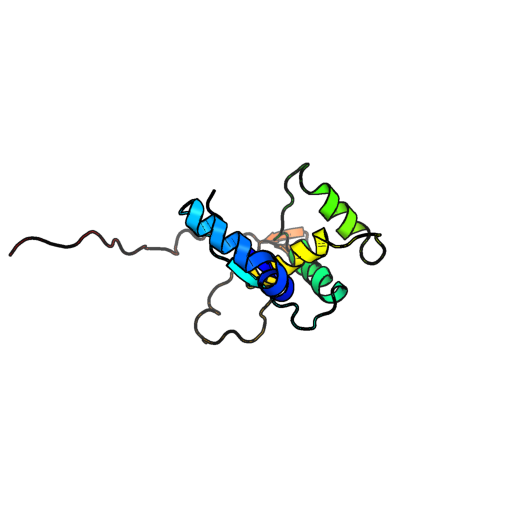.788 -6.857 7.050 1.00 83.62 95 LEU A C 1
ATOM 774 O O . LEU A 1 95 ? 0.497 -7.419 8.105 1.00 83.62 95 LEU A O 1
ATOM 778 N N . ALA A 1 96 ? 1.263 -7.512 5.988 1.00 77.62 96 ALA A N 1
ATOM 779 C CA . ALA A 1 96 ? 1.457 -8.960 5.924 1.00 77.62 96 ALA A CA 1
ATOM 780 C C . ALA A 1 96 ? 2.636 -9.459 6.784 1.00 77.62 96 ALA A C 1
ATOM 782 O O . ALA A 1 96 ? 2.837 -10.663 6.920 1.00 77.62 96 ALA A O 1
ATOM 783 N N . GLY A 1 97 ? 3.430 -8.549 7.361 1.00 65.25 97 GLY A N 1
ATOM 784 C CA . GLY A 1 97 ? 4.616 -8.888 8.154 1.00 65.25 97 GLY A CA 1
ATOM 785 C C . GLY A 1 97 ? 5.819 -9.338 7.316 1.00 65.25 97 GLY A C 1
ATOM 786 O O . GLY A 1 97 ? 6.833 -9.744 7.876 1.00 65.25 97 GLY A O 1
ATOM 787 N N . TRP A 1 98 ? 5.739 -9.254 5.984 1.00 57.19 98 TRP A N 1
ATOM 788 C CA . TRP A 1 98 ? 6.837 -9.612 5.076 1.00 57.19 98 TRP A CA 1
ATOM 789 C C . TRP A 1 98 ? 7.904 -8.524 4.976 1.00 57.19 98 TRP A C 1
ATOM 791 O O . TRP A 1 98 ? 9.066 -8.823 4.713 1.00 57.19 98 TRP A O 1
ATOM 801 N N . ALA A 1 99 ? 7.544 -7.271 5.258 1.00 44.22 99 ALA A N 1
ATOM 802 C CA . ALA A 1 99 ? 8.472 -6.146 5.203 1.00 44.22 99 ALA A CA 1
ATOM 803 C C . ALA A 1 99 ? 9.453 -6.057 6.390 1.00 44.22 99 ALA A C 1
ATOM 805 O O . ALA A 1 99 ? 10.241 -5.117 6.439 1.00 44.22 99 ALA A O 1
ATOM 806 N N . GLN A 1 100 ? 9.447 -6.988 7.353 1.00 42.59 100 GLN A N 1
ATOM 807 C CA . GLN A 1 100 ? 10.302 -6.871 8.540 1.00 42.59 100 GLN A CA 1
ATOM 808 C C . GLN A 1 100 ? 11.234 -8.063 8.738 1.00 42.59 100 GLN A C 1
ATOM 810 O O . GLN A 1 100 ? 11.061 -8.924 9.597 1.00 42.59 100 GLN A O 1
ATOM 815 N N . GLY A 1 101 ? 12.341 -7.995 8.003 1.00 38.53 101 GLY A N 1
ATOM 816 C CA . GLY A 1 101 ? 13.618 -8.568 8.420 1.00 38.53 101 GLY A CA 1
ATOM 817 C C . GLY A 1 101 ? 14.296 -7.814 9.578 1.00 38.53 101 GLY A C 1
ATOM 818 O O . GLY A 1 101 ? 15.427 -8.147 9.913 1.00 38.53 101 GLY A O 1
ATOM 819 N N . GLY A 1 102 ? 13.651 -6.831 10.216 1.00 34.31 102 GLY A N 1
ATOM 820 C CA . GLY A 1 102 ? 14.243 -6.094 11.330 1.00 34.31 102 GLY A CA 1
ATOM 821 C C . GLY A 1 102 ? 13.226 -5.298 12.142 1.00 34.31 102 GLY A C 1
ATOM 822 O O . GLY A 1 102 ? 12.477 -4.502 11.591 1.00 34.31 102 GLY A O 1
ATOM 823 N N . ILE A 1 103 ? 13.282 -5.502 13.460 1.00 33.16 103 ILE A N 1
ATOM 824 C CA . ILE A 1 103 ? 12.780 -4.619 14.522 1.00 33.16 103 ILE A CA 1
ATOM 825 C C . ILE A 1 103 ? 11.252 -4.415 14.541 1.00 33.16 103 ILE A C 1
ATOM 827 O O . ILE A 1 103 ? 10.736 -3.334 14.279 1.00 33.16 103 ILE A O 1
ATOM 831 N N . LEU A 1 104 ? 10.524 -5.446 14.970 1.00 34.91 104 LEU A N 1
ATOM 832 C CA . LEU A 1 104 ? 9.469 -5.236 15.962 1.00 34.91 104 LEU A CA 1
ATOM 833 C C . LEU A 1 104 ? 9.917 -5.929 17.240 1.00 34.91 104 LEU A C 1
ATOM 835 O O . LEU A 1 104 ? 10.379 -7.068 17.212 1.00 34.91 104 LEU A O 1
ATOM 839 N N . GLU A 1 105 ? 9.847 -5.183 18.333 1.00 34.38 105 GLU A N 1
ATOM 840 C CA . GLU A 1 105 ? 10.179 -5.625 19.679 1.00 34.38 105 GLU A CA 1
ATOM 841 C C . GLU A 1 105 ? 9.426 -6.914 20.041 1.00 34.38 105 GLU A C 1
ATOM 843 O O . GLU A 1 105 ? 8.216 -7.025 19.838 1.00 34.38 105 GLU A O 1
ATOM 848 N N . GLY A 1 106 ? 10.160 -7.883 20.593 1.00 32.91 106 GLY A N 1
ATOM 849 C CA . GLY A 1 106 ? 9.625 -9.138 21.119 1.00 32.91 106 GLY A CA 1
ATOM 850 C C . GLY A 1 106 ? 10.196 -10.363 20.409 1.00 32.91 106 GLY A C 1
ATOM 851 O O . GLY A 1 106 ? 9.702 -10.787 19.368 1.00 32.91 106 GLY A O 1
ATOM 852 N N . GLU A 1 107 ? 11.213 -10.975 21.013 1.00 31.84 107 GLU A N 1
ATOM 853 C CA . GLU A 1 107 ? 11.957 -12.160 20.549 1.00 31.84 107 GLU A CA 1
ATOM 854 C C . GLU A 1 107 ? 11.127 -13.464 20.409 1.00 31.84 107 GLU A C 1
ATOM 856 O O . GLU A 1 107 ? 11.692 -14.548 20.282 1.00 31.84 107 GLU A O 1
ATOM 861 N N . GLU A 1 108 ? 9.791 -13.418 20.376 1.00 40.34 108 GLU A N 1
ATOM 862 C CA . GLU A 1 108 ? 8.951 -14.607 20.597 1.00 40.34 108 GLU A CA 1
ATOM 863 C C . GLU A 1 108 ? 8.154 -15.139 19.390 1.00 40.34 108 GLU A C 1
ATOM 865 O O . GLU A 1 108 ? 7.522 -16.186 19.502 1.00 40.34 108 GLU A O 1
ATOM 870 N N . LYS A 1 109 ? 8.200 -14.512 18.204 1.00 40.03 109 LYS A N 1
ATOM 871 C CA . LYS A 1 109 ? 7.393 -14.965 17.039 1.00 40.03 109 LYS A CA 1
ATOM 872 C C . LYS A 1 109 ? 8.162 -15.336 15.772 1.00 40.03 109 LYS A C 1
ATOM 874 O O . LYS A 1 109 ? 7.576 -15.463 14.703 1.00 40.03 109 LYS A O 1
ATOM 879 N N . ARG A 1 110 ? 9.461 -15.621 15.887 1.00 34.19 110 ARG A N 1
ATOM 880 C CA . ARG A 1 110 ? 10.260 -16.219 14.797 1.00 34.19 110 ARG A CA 1
ATOM 881 C C . ARG A 1 110 ? 10.187 -17.753 14.750 1.00 34.19 110 ARG A C 1
ATOM 883 O O . ARG A 1 110 ? 11.104 -18.394 14.241 1.00 34.19 110 ARG A O 1
ATOM 890 N N . ARG A 1 111 ? 9.130 -18.358 15.298 1.00 38.69 111 ARG A N 1
ATOM 891 C CA . ARG A 1 111 ? 8.895 -19.803 15.201 1.00 38.69 111 ARG A CA 1
ATOM 892 C C . ARG A 1 111 ? 7.788 -20.066 14.183 1.00 38.69 111 ARG A C 1
ATOM 894 O O . ARG A 1 111 ? 6.660 -19.632 14.369 1.00 38.69 111 ARG A O 1
ATOM 901 N N . GLU A 1 112 ? 8.184 -20.771 13.124 1.00 40.34 112 GLU A N 1
ATOM 902 C CA . GLU A 1 112 ? 7.337 -21.478 12.156 1.00 40.34 112 GLU A CA 1
ATOM 903 C C . GLU A 1 112 ? 6.514 -20.626 11.178 1.00 40.34 112 GLU A C 1
ATOM 905 O O . GLU A 1 112 ? 5.294 -20.729 11.109 1.00 40.34 112 GLU A O 1
ATOM 910 N N . ILE A 1 113 ? 7.184 -19.870 10.302 1.00 41.25 113 ILE A N 1
ATOM 911 C CA . ILE A 1 113 ? 6.613 -19.634 8.967 1.00 41.25 113 ILE A CA 1
ATOM 912 C C . ILE A 1 113 ? 7.230 -20.694 8.054 1.00 41.25 113 ILE A C 1
ATOM 914 O O . ILE A 1 113 ? 8.383 -20.572 7.643 1.00 41.25 113 ILE A O 1
ATOM 918 N N . ALA A 1 114 ? 6.509 -21.794 7.826 1.00 45.78 114 ALA A N 1
ATOM 919 C CA . ALA A 1 114 ? 6.927 -22.811 6.864 1.00 45.78 114 ALA A CA 1
ATOM 920 C C . ALA A 1 114 ? 7.115 -22.158 5.478 1.00 45.78 114 ALA A C 1
ATOM 922 O O . ALA A 1 114 ? 6.300 -21.301 5.117 1.00 45.78 114 ALA A O 1
ATOM 923 N N . PRO A 1 115 ? 8.154 -22.528 4.704 1.00 45.44 115 PRO A N 1
ATOM 924 C CA . PRO A 1 115 ? 8.340 -21.981 3.366 1.00 45.44 115 PRO A CA 1
ATOM 925 C C . PRO A 1 115 ? 7.101 -22.257 2.507 1.00 45.44 115 PRO A C 1
ATOM 927 O O . PRO A 1 115 ? 6.476 -23.317 2.611 1.00 45.44 115 PRO A O 1
ATOM 930 N N . ALA A 1 116 ? 6.729 -21.273 1.686 1.00 46.75 116 ALA A N 1
ATOM 931 C CA . ALA A 1 116 ? 5.639 -21.414 0.732 1.00 46.75 116 ALA A CA 1
ATOM 932 C C . ALA A 1 116 ? 5.938 -22.560 -0.256 1.00 46.75 116 ALA A C 1
ATOM 934 O O . ALA A 1 116 ? 7.114 -22.868 -0.494 1.00 46.75 116 ALA A O 1
ATOM 935 N N . PRO A 1 117 ? 4.903 -23.197 -0.832 1.00 53.44 117 PRO A N 1
ATOM 936 C CA . PRO A 1 117 ? 5.103 -24.180 -1.886 1.00 53.44 117 PRO A CA 1
ATOM 937 C C . PRO A 1 117 ? 5.925 -23.564 -3.019 1.00 53.44 117 PRO A C 1
ATOM 939 O O . PRO A 1 117 ? 5.606 -22.473 -3.488 1.00 53.44 117 PRO A O 1
ATOM 942 N N . HIS A 1 118 ? 6.990 -24.240 -3.441 1.00 54.84 118 HIS A N 1
ATOM 943 C CA . HIS A 1 118 ? 7.871 -23.748 -4.498 1.00 54.84 118 HIS A CA 1
ATOM 944 C C . HIS A 1 118 ? 8.233 -24.868 -5.468 1.00 54.84 118 HIS A C 1
ATOM 946 O O . HIS A 1 118 ? 8.223 -26.048 -5.109 1.00 54.84 118 HIS A O 1
ATOM 952 N N . ILE A 1 119 ? 8.541 -24.472 -6.701 1.00 41.25 119 ILE A N 1
ATOM 953 C CA . ILE A 1 119 ? 9.055 -25.358 -7.743 1.00 41.25 119 ILE A CA 1
ATOM 954 C C . ILE A 1 119 ? 10.572 -25.252 -7.710 1.00 41.25 119 ILE A C 1
ATOM 956 O O . ILE A 1 119 ? 11.110 -24.144 -7.776 1.00 41.25 119 ILE A O 1
ATOM 960 N N . ASP A 1 120 ? 11.266 -26.377 -7.574 1.00 58.62 120 ASP A N 1
ATOM 961 C CA . ASP A 1 120 ? 12.725 -26.366 -7.634 1.00 58.62 120 ASP A CA 1
ATOM 962 C C . ASP A 1 120 ? 13.251 -26.246 -9.078 1.00 58.62 120 ASP A C 1
ATOM 964 O O . ASP A 1 120 ? 12.506 -26.264 -10.060 1.00 58.62 120 ASP A O 1
ATOM 968 N N . GLN A 1 121 ? 14.574 -26.131 -9.217 1.00 43.84 121 GLN A N 1
ATOM 969 C CA . GLN A 1 121 ? 15.263 -26.034 -10.512 1.00 43.84 121 GLN A CA 1
ATOM 970 C C . GLN A 1 121 ? 15.048 -27.249 -11.437 1.00 43.84 121 GLN A C 1
ATOM 972 O O . GLN A 1 121 ? 15.447 -27.208 -12.600 1.00 43.84 121 GLN A O 1
ATOM 977 N N . TYR A 1 122 ? 14.440 -28.323 -10.929 1.00 50.34 122 TYR A N 1
ATOM 978 C CA . TYR A 1 122 ? 14.118 -29.544 -11.660 1.00 50.34 122 TYR A CA 1
ATOM 979 C C . TYR A 1 122 ? 12.620 -29.661 -11.974 1.00 50.34 122 TYR A C 1
ATOM 981 O O . TYR A 1 122 ? 12.190 -30.678 -12.516 1.00 50.34 122 TYR A O 1
ATOM 989 N N . GLY A 1 123 ? 11.824 -28.630 -11.670 1.00 41.28 123 GLY A N 1
ATOM 990 C CA . GLY A 1 123 ? 10.387 -28.629 -11.928 1.00 41.28 123 GLY A CA 1
ATOM 991 C C . GLY A 1 123 ? 9.571 -29.400 -10.887 1.00 41.28 123 GLY A C 1
ATOM 992 O O . GLY A 1 123 ? 8.407 -29.703 -11.146 1.00 41.28 123 GLY A O 1
ATOM 993 N N . VAL A 1 124 ? 10.151 -29.746 -9.731 1.00 55.09 124 VAL A N 1
ATOM 994 C CA . VAL A 1 124 ? 9.459 -30.525 -8.695 1.00 55.09 124 VAL A CA 1
ATOM 995 C C . VAL A 1 124 ? 8.723 -29.587 -7.741 1.00 55.09 124 VAL A C 1
ATOM 997 O O . VAL A 1 124 ? 9.327 -28.699 -7.140 1.00 55.09 124 VAL A O 1
ATOM 1000 N N . MET A 1 125 ? 7.412 -29.804 -7.593 1.00 47.91 125 MET A N 1
ATOM 1001 C CA . MET A 1 125 ? 6.569 -29.115 -6.613 1.00 47.91 125 MET A CA 1
ATOM 1002 C C . MET A 1 125 ? 6.895 -29.617 -5.202 1.00 47.91 125 MET A C 1
ATOM 1004 O O . MET A 1 125 ? 6.644 -30.781 -4.883 1.00 47.91 125 MET A O 1
ATOM 1008 N N . HIS A 1 126 ? 7.405 -28.742 -4.337 1.00 61.59 126 HIS A N 1
ATOM 1009 C CA . HIS A 1 126 ? 7.545 -29.022 -2.906 1.00 61.59 126 HIS A CA 1
ATOM 1010 C C . HIS A 1 126 ? 6.324 -28.466 -2.167 1.00 61.59 126 HIS A C 1
ATOM 1012 O O . HIS A 1 126 ? 6.259 -27.273 -1.869 1.00 61.59 126 HIS A O 1
ATOM 1018 N N . GLU A 1 127 ? 5.331 -29.316 -1.903 1.00 51.38 127 GLU A N 1
ATOM 1019 C CA . GLU A 1 127 ? 4.151 -28.974 -1.094 1.00 51.38 127 GLU A CA 1
ATOM 1020 C C . GLU A 1 127 ? 4.421 -29.147 0.414 1.00 51.38 127 GLU A C 1
ATOM 1022 O O . GLU A 1 127 ? 5.335 -29.863 0.828 1.00 51.38 127 GLU A O 1
ATOM 1027 N N . LYS A 1 128 ? 3.628 -28.472 1.260 1.00 58.16 128 LYS A N 1
ATOM 1028 C CA . LYS A 1 128 ? 3.766 -28.537 2.727 1.00 58.16 128 LYS A CA 1
ATOM 1029 C C . LYS A 1 1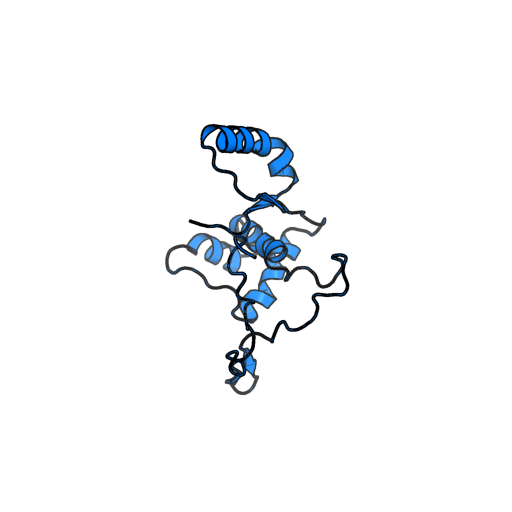28 ? 3.642 -29.987 3.235 1.00 58.16 128 LYS A C 1
ATOM 1031 O O . LYS A 1 128 ? 2.768 -30.709 2.759 1.00 58.16 128 LYS A O 1
ATOM 1036 N N . PRO A 1 129 ? 4.382 -30.396 4.284 1.00 42.25 129 PRO A N 1
ATOM 1037 C CA . PRO A 1 129 ? 3.954 -31.531 5.092 1.00 42.25 129 PRO A CA 1
ATOM 1038 C C . PRO A 1 129 ? 2.613 -31.199 5.776 1.00 42.25 129 PRO A C 1
ATOM 1040 O O . PRO A 1 129 ? 2.408 -30.083 6.254 1.00 42.25 129 PRO A O 1
ATOM 1043 N N . ASP A 1 130 ? 1.699 -32.172 5.780 1.00 39.50 130 ASP A N 1
ATOM 1044 C CA . ASP A 1 130 ? 0.311 -32.083 6.257 1.00 39.50 130 ASP A CA 1
ATOM 1045 C C . ASP A 1 130 ? 0.196 -31.376 7.626 1.00 39.50 130 ASP A C 1
ATOM 1047 O O . ASP A 1 130 ? 0.653 -31.876 8.656 1.00 39.50 130 ASP A O 1
ATOM 1051 N N . THR A 1 131 ? -0.435 -30.198 7.654 1.00 45.78 131 THR A N 1
ATOM 1052 C CA . THR A 1 131 ? -0.597 -29.358 8.855 1.00 45.78 131 THR A CA 1
ATOM 1053 C C . THR A 1 131 ? -1.684 -29.854 9.818 1.00 45.78 131 THR A C 1
ATOM 1055 O O . THR A 1 131 ? -2.039 -29.141 10.756 1.00 45.78 131 THR A O 1
ATOM 1058 N N . LYS A 1 132 ? -2.210 -31.079 9.664 1.00 40.47 132 LYS A N 1
ATOM 1059 C CA . LYS A 1 132 ? -3.230 -31.675 10.558 1.00 40.47 132 LYS A CA 1
ATOM 1060 C C . LYS A 1 132 ? -2.799 -31.925 12.019 1.00 40.47 132 LYS A C 1
ATOM 1062 O O . LYS A 1 132 ? -3.478 -32.659 12.733 1.00 40.47 132 LYS A O 1
ATOM 1067 N N . LYS A 1 133 ? -1.712 -31.325 12.512 1.00 40.38 133 LYS A N 1
ATOM 1068 C CA . LYS A 1 133 ? -1.246 -31.485 13.904 1.00 40.38 133 LYS A CA 1
ATOM 1069 C C . LYS A 1 133 ? -0.945 -30.195 14.664 1.00 40.38 133 LYS A C 1
ATOM 1071 O O . LYS A 1 133 ? -0.300 -30.262 15.704 1.00 40.38 133 LYS A O 1
ATOM 1076 N N . VAL A 1 134 ? -1.420 -29.035 14.213 1.00 37.97 134 VAL A N 1
ATOM 1077 C CA . VAL A 1 134 ? -1.187 -27.785 14.954 1.00 37.97 134 VAL A CA 1
ATOM 1078 C C . VAL A 1 134 ? -2.465 -26.955 15.044 1.00 37.97 134 VAL A C 1
ATOM 1080 O O . VAL A 1 134 ? -2.605 -25.984 14.315 1.00 37.97 134 VAL A O 1
ATOM 1083 N N . PHE A 1 135 ? -3.409 -27.373 15.900 1.00 30.36 135 PHE A N 1
ATOM 1084 C CA . PHE A 1 135 ? -4.128 -26.500 16.848 1.00 30.36 135 PHE A CA 1
ATOM 1085 C C . PHE A 1 135 ? -5.158 -27.307 17.668 1.00 30.36 135 PHE A C 1
ATOM 1087 O O . PHE A 1 135 ? -6.297 -27.499 17.245 1.00 30.36 135 PHE A O 1
ATOM 1094 N N . ASP A 1 136 ? -4.771 -27.759 18.863 1.00 37.28 136 ASP A N 1
ATOM 1095 C CA . ASP A 1 136 ? -5.728 -27.990 19.951 1.00 37.28 136 ASP A CA 1
ATOM 1096 C C . ASP A 1 136 ? -6.101 -26.607 20.504 1.00 37.28 136 ASP A C 1
ATOM 1098 O O . ASP A 1 136 ? -5.303 -25.950 21.175 1.00 37.28 136 ASP A O 1
ATOM 1102 N N . TYR A 1 137 ? -7.292 -26.115 20.161 1.00 27.12 137 TYR A N 1
ATOM 1103 C CA . TYR A 1 137 ? -7.827 -24.879 20.731 1.00 27.12 137 TYR A CA 1
ATOM 1104 C C . TYR A 1 137 ? -8.354 -25.190 22.144 1.00 27.12 137 TYR A C 1
ATOM 1106 O O . TYR A 1 137 ? -9.184 -26.097 22.277 1.00 27.12 137 TYR A O 1
ATOM 1114 N N . PRO A 1 138 ? -7.942 -24.472 23.206 1.00 32.91 138 PRO A N 1
ATOM 1115 C CA . PRO A 1 138 ? -8.502 -24.696 24.531 1.00 32.91 138 PRO A CA 1
ATOM 1116 C C . PRO A 1 138 ? -9.995 -24.356 24.510 1.00 32.91 138 PRO A C 1
ATOM 1118 O O . PRO A 1 138 ? -10.405 -23.245 24.169 1.00 32.91 138 PRO A O 1
ATOM 1121 N N . GLN A 1 139 ? -10.819 -25.342 24.860 1.00 36.19 139 GLN A N 1
ATOM 1122 C CA . GLN A 1 139 ? -12.257 -25.190 25.058 1.00 36.19 139 GLN A CA 1
ATOM 1123 C C . GLN A 1 139 ? -12.506 -24.326 26.303 1.00 36.19 139 GLN A C 1
ATOM 1125 O O . GLN A 1 139 ? -12.798 -24.851 27.375 1.00 36.19 139 GLN A O 1
ATOM 1130 N N . ASN A 1 140 ? -12.416 -23.000 26.187 1.00 38.03 140 ASN A N 1
ATOM 1131 C CA . ASN A 1 140 ? -12.969 -22.119 27.213 1.00 38.03 140 ASN A CA 1
ATOM 1132 C C . ASN A 1 140 ? -14.497 -22.127 27.088 1.00 38.03 140 ASN A C 1
ATOM 1134 O O . ASN A 1 140 ? -15.088 -21.331 26.357 1.00 38.03 140 ASN A O 1
ATOM 1138 N N . LYS A 1 141 ? -15.133 -23.056 27.807 1.00 39.97 141 LYS A N 1
ATOM 1139 C CA . LYS A 1 141 ? -16.558 -23.006 28.131 1.00 39.97 141 LYS A CA 1
ATOM 1140 C C . LYS A 1 141 ? -16.735 -22.389 29.520 1.00 39.97 141 LYS A C 1
ATOM 1142 O O . LYS A 1 141 ? -16.367 -23.001 30.511 1.00 39.97 141 LYS A O 1
ATOM 1147 N N . THR A 1 142 ? -17.319 -21.189 29.502 1.00 34.78 142 THR A N 1
ATOM 1148 C CA . THR A 1 142 ? -18.353 -20.653 30.411 1.00 34.78 142 THR A CA 1
ATOM 1149 C C . THR A 1 142 ? -18.103 -20.619 31.921 1.00 34.78 142 THR A C 1
ATOM 1151 O O . THR A 1 142 ? -17.921 -21.642 32.570 1.00 34.78 142 THR A O 1
ATOM 1154 N N . GLU A 1 143 ? -18.243 -19.413 32.472 1.00 33.81 143 GLU A N 1
ATOM 1155 C CA . GLU A 1 143 ? -18.419 -19.129 33.895 1.00 33.81 143 GLU A CA 1
ATOM 1156 C C . GLU A 1 143 ? -19.704 -19.736 34.508 1.00 33.81 143 GLU A C 1
ATOM 1158 O O . GLU A 1 143 ? -20.759 -19.777 33.873 1.00 33.81 143 GLU A O 1
ATOM 1163 N N . ASP A 1 144 ? -19.545 -20.063 35.798 1.00 39.19 144 ASP A N 1
ATOM 1164 C CA . ASP A 1 144 ? -20.467 -19.971 36.948 1.00 39.19 144 ASP A CA 1
ATOM 1165 C C . ASP A 1 144 ? -21.473 -21.103 37.287 1.00 39.19 144 ASP A C 1
ATOM 1167 O O . ASP A 1 144 ? -21.927 -21.863 36.439 1.00 39.19 144 ASP A O 1
ATOM 1171 N N . TRP A 1 145 ? -21.793 -21.125 38.593 1.00 38.81 145 TRP A N 1
ATOM 1172 C CA . TRP A 1 145 ? -22.960 -21.569 39.371 1.00 38.81 145 TRP A CA 1
ATOM 1173 C C . TRP A 1 145 ? -23.102 -23.046 39.820 1.00 38.81 145 TRP A C 1
ATOM 1175 O O . TRP A 1 145 ? -23.975 -23.775 39.355 1.00 38.81 145 TRP A O 1
ATOM 1185 N N . ARG A 1 146 ? -22.341 -23.447 40.860 1.00 34.91 146 ARG A N 1
ATOM 1186 C CA . ARG A 1 146 ? -22.797 -24.143 42.102 1.00 34.91 146 ARG A CA 1
ATOM 1187 C C . ARG A 1 146 ? -21.690 -24.971 42.776 1.00 34.91 146 ARG A C 1
ATOM 1189 O O . ARG A 1 146 ? -20.997 -25.734 42.112 1.00 34.91 146 ARG A O 1
ATOM 1196 N N . THR A 1 147 ? -21.727 -24.902 44.115 1.00 43.22 147 THR A N 1
ATOM 1197 C CA . THR A 1 147 ? -21.060 -25.711 45.166 1.00 43.22 147 THR A CA 1
ATOM 1198 C C . THR A 1 147 ? -19.566 -25.537 45.370 1.00 43.22 147 THR A C 1
ATOM 1200 O O . THR A 1 147 ? -18.785 -25.960 44.498 1.00 43.22 147 THR A O 1
#

Foldseek 3Di:
DDDPEDEDAQVCCVPPNVVVVVVVCVVVVNDGHYDHFYPVPDPLQRLLCLCVVCVQLVNDDDDPPPCVVVVVLNVCPPPDPDCPSSSVVSSVCVVVVVPDPDDDDDPPPPPDPPRRFDQDPVRDTDDDDDPVPPDPDPPPDDDDDDD